Protein AF-I3PHN1-F1 (afdb_monomer_lite)

Foldseek 3Di:
DVVLVVVLVVLVVVLVVVVVVCVVQDPPPPVLLVVLSVVLSVLSNQLSVDPDVVSNLVSVLVSLVSVLVCQCPRPPDPCSNVVSVVVNVVVVVVSVVVVVVVVVVD

Secondary structure (DSSP, 8-state):
-HHHHHHHHHHHHHHHHHHHHHTTT--S-HHHHHHHHHHHHHHHHHHHH--SHHHHHHHHHHHHHHHHHHHHHH-SSTTHHHHHHHHHHHHHHHHHHHHHHHHHH-

Radius of gyration: 15.52 Å; chains: 1; bounding box: 40×18×42 Å

Structure (mmCIF, N/CA/C/O backbone):
data_AF-I3PHN1-F1
#
_entry.id   AF-I3PHN1-F1
#
loop_
_atom_site.group_PDB
_atom_site.id
_atom_site.type_symbol
_atom_site.label_atom_id
_atom_site.label_alt_id
_atom_site.label_comp_id
_atom_site.label_asym_id
_atom_site.label_entity_id
_atom_site.label_seq_id
_atom_site.pdbx_PDB_ins_code
_atom_site.Cartn_x
_atom_site.Cartn_y
_atom_site.Cartn_z
_atom_site.occupancy
_atom_site.B_iso_or_equiv
_atom_site.auth_seq_id
_atom_site.auth_comp_id
_atom_site.auth_asym_id
_atom_site.auth_atom_id
_atom_site.pdbx_PDB_model_num
ATOM 1 N N . ASP A 1 1 ? -2.206 -2.458 -19.164 1.00 70.75 1 ASP A N 1
ATOM 2 C CA . ASP A 1 1 ? -2.241 -3.765 -19.852 1.00 70.75 1 ASP A CA 1
ATOM 3 C C . ASP A 1 1 ? -3.347 -4.651 -19.316 1.00 70.75 1 ASP A C 1
ATOM 5 O O . ASP A 1 1 ? -3.812 -4.441 -18.202 1.00 70.75 1 ASP A O 1
ATOM 9 N N . GLY A 1 2 ? -3.798 -5.632 -20.105 1.00 83.12 2 GLY A N 1
ATOM 10 C CA . GLY A 1 2 ? -4.933 -6.489 -19.733 1.00 83.12 2 GLY A CA 1
ATOM 11 C C . GLY A 1 2 ? -4.757 -7.193 -18.383 1.00 83.12 2 GLY A C 1
ATOM 12 O O . GLY A 1 2 ? -5.725 -7.364 -17.655 1.00 83.12 2 GLY A O 1
ATOM 13 N N . ILE A 1 3 ? -3.518 -7.526 -18.007 1.00 87.44 3 ILE A N 1
ATOM 14 C CA . ILE A 1 3 ? -3.201 -8.197 -16.739 1.00 87.44 3 ILE A CA 1
ATOM 15 C C . ILE A 1 3 ? -3.357 -7.247 -15.542 1.00 87.44 3 ILE A C 1
ATOM 17 O O . ILE A 1 3 ? -3.957 -7.632 -14.541 1.00 87.44 3 ILE A O 1
ATOM 21 N N . SER A 1 4 ? -2.877 -6.001 -15.637 1.00 89.00 4 SER A N 1
ATOM 22 C CA . SER A 1 4 ? -2.984 -5.041 -14.529 1.00 89.00 4 SER A CA 1
ATOM 23 C C . SER A 1 4 ? -4.431 -4.646 -14.232 1.00 89.00 4 SER A C 1
ATOM 25 O O . SER A 1 4 ? -4.794 -4.474 -13.069 1.00 89.00 4 SER A O 1
ATOM 27 N N . LEU A 1 5 ? -5.286 -4.604 -15.258 1.00 89.81 5 LEU A N 1
ATOM 28 C CA . LEU A 1 5 ? -6.724 -4.360 -15.111 1.00 89.81 5 LEU A CA 1
ATOM 29 C C . LEU A 1 5 ? -7.412 -5.368 -14.180 1.00 89.81 5 LEU A C 1
ATOM 31 O O . LEU A 1 5 ? -8.219 -4.964 -13.342 1.00 89.81 5 LEU A O 1
ATOM 35 N N . PHE A 1 6 ? -7.080 -6.660 -14.283 1.00 92.81 6 PHE A N 1
ATOM 36 C CA . PHE A 1 6 ? -7.669 -7.682 -13.413 1.00 92.81 6 PHE A CA 1
ATOM 37 C C . PHE A 1 6 ? -7.284 -7.480 -11.946 1.00 92.81 6 PHE A C 1
ATOM 39 O O . PHE A 1 6 ? -8.138 -7.612 -11.071 1.00 92.81 6 PHE A O 1
ATOM 46 N N . PHE A 1 7 ? -6.029 -7.122 -11.668 1.00 91.44 7 PHE A N 1
ATOM 47 C CA . PHE A 1 7 ? -5.574 -6.868 -10.300 1.00 91.44 7 PHE A CA 1
ATOM 48 C C . PHE A 1 7 ? -6.193 -5.606 -9.707 1.00 91.44 7 PHE A C 1
ATOM 50 O O . PHE A 1 7 ? -6.640 -5.635 -8.564 1.00 91.44 7 PHE A O 1
ATOM 57 N N . ILE A 1 8 ? -6.306 -4.533 -10.491 1.00 92.62 8 ILE A N 1
ATOM 58 C CA . ILE A 1 8 ? -6.984 -3.304 -10.065 1.00 92.62 8 ILE A CA 1
ATOM 59 C C . ILE A 1 8 ? -8.438 -3.606 -9.687 1.00 92.62 8 ILE A C 1
ATOM 61 O O . ILE A 1 8 ? -8.872 -3.259 -8.589 1.00 92.62 8 ILE A O 1
ATOM 65 N N . LEU A 1 9 ? -9.172 -4.319 -10.544 1.00 93.62 9 LEU A N 1
ATOM 66 C CA . LEU A 1 9 ? -10.568 -4.681 -10.288 1.00 93.62 9 LEU A CA 1
ATOM 67 C C . LEU A 1 9 ? -10.710 -5.605 -9.069 1.00 93.62 9 LEU A C 1
ATOM 69 O O . LEU A 1 9 ? -11.623 -5.440 -8.265 1.00 93.62 9 LEU A O 1
ATOM 73 N N . LEU A 1 10 ? -9.775 -6.540 -8.888 1.00 93.38 10 LEU A N 1
ATOM 74 C CA . LEU A 1 10 ? -9.731 -7.395 -7.705 1.00 93.38 10 LEU A CA 1
ATOM 75 C C . LEU A 1 10 ? -9.509 -6.575 -6.426 1.00 93.38 10 LEU A C 1
ATOM 77 O O . LEU A 1 10 ? -10.203 -6.795 -5.435 1.00 93.38 10 LEU A O 1
ATOM 81 N N . THR A 1 11 ? -8.568 -5.625 -6.437 1.00 93.25 11 THR A N 1
ATOM 82 C CA . THR A 1 11 ? -8.288 -4.780 -5.267 1.00 93.25 11 THR A CA 1
ATOM 83 C C . THR A 1 11 ? -9.484 -3.912 -4.894 1.00 93.25 11 THR A C 1
ATOM 85 O O . THR A 1 11 ? -9.945 -3.990 -3.757 1.00 93.25 11 THR A O 1
ATOM 88 N N . THR A 1 12 ? -10.065 -3.178 -5.846 1.00 93.12 12 THR A N 1
ATOM 89 C CA . THR A 1 12 ? -11.227 -2.312 -5.584 1.00 93.12 12 THR A CA 1
ATOM 90 C C . THR A 1 12 ? -12.464 -3.096 -5.155 1.00 93.12 12 THR A C 1
ATOM 92 O O . THR A 1 12 ? -13.326 -2.551 -4.472 1.00 93.12 12 THR A O 1
ATOM 95 N N . PHE A 1 13 ? -12.563 -4.380 -5.510 1.00 94.69 13 PHE A N 1
ATOM 96 C CA . PHE A 1 13 ? -13.636 -5.254 -5.041 1.00 94.69 13 PHE A CA 1
ATOM 97 C C . PHE A 1 13 ? -13.382 -5.809 -3.631 1.00 94.69 13 PHE A C 1
ATOM 99 O O . PHE A 1 13 ? -14.295 -5.858 -2.809 1.00 94.69 13 PHE A O 1
ATOM 106 N N . LEU A 1 14 ? -12.147 -6.210 -3.314 1.00 93.50 14 LEU A N 1
ATOM 107 C CA . LEU A 1 14 ? -11.800 -6.787 -2.011 1.00 93.50 14 LEU A CA 1
ATOM 108 C C . LEU A 1 14 ? -11.808 -5.758 -0.876 1.00 93.50 14 LEU A C 1
ATOM 110 O O . LEU A 1 14 ? -12.240 -6.072 0.232 1.00 93.50 14 LEU A O 1
ATOM 114 N N . PHE A 1 15 ? -11.354 -4.531 -1.127 1.00 92.06 15 PHE A N 1
ATOM 115 C CA . PHE A 1 15 ? -11.286 -3.482 -0.107 1.00 92.06 15 PHE A CA 1
ATOM 116 C C . PHE A 1 15 ? -12.631 -3.152 0.573 1.00 92.06 15 PHE A C 1
ATOM 118 O O . PHE A 1 15 ? -12.683 -3.189 1.808 1.00 92.06 15 PHE A O 1
ATOM 125 N N . PRO A 1 16 ? -13.745 -2.913 -0.148 1.00 89.75 16 PRO A N 1
ATOM 126 C CA . PRO A 1 16 ? -15.045 -2.687 0.483 1.00 89.75 16 PRO A CA 1
ATOM 127 C C . PRO A 1 16 ? -15.547 -3.919 1.249 1.00 89.75 16 PRO A C 1
ATOM 129 O O . PRO A 1 16 ? -16.146 -3.770 2.313 1.00 89.75 16 PRO A O 1
ATOM 132 N N . ILE A 1 17 ? -15.252 -5.137 0.779 1.00 91.94 17 ILE A N 1
ATOM 133 C CA . ILE A 1 17 ? -15.598 -6.381 1.489 1.00 91.94 17 ILE A CA 1
ATOM 134 C C . ILE A 1 17 ? -14.845 -6.469 2.823 1.00 91.94 17 ILE A C 1
ATOM 136 O O . ILE A 1 17 ? -15.440 -6.777 3.859 1.00 91.94 17 ILE A O 1
ATOM 140 N N . CYS A 1 18 ? -13.551 -6.142 2.828 1.00 89.38 18 CYS A N 1
ATOM 141 C CA . CYS A 1 18 ? -12.739 -6.089 4.042 1.00 89.38 18 CYS A CA 1
ATOM 142 C C . CYS A 1 18 ? -13.259 -5.041 5.037 1.00 89.38 18 CYS A C 1
ATOM 144 O O . CYS A 1 18 ? -13.345 -5.319 6.235 1.00 89.38 18 CYS A O 1
ATOM 146 N N . ILE A 1 19 ? -13.653 -3.860 4.551 1.00 88.06 19 ILE A N 1
ATOM 147 C CA . ILE A 1 19 ? -14.261 -2.801 5.371 1.00 88.06 19 ILE A CA 1
ATOM 148 C C . ILE A 1 19 ? -15.559 -3.297 6.023 1.00 88.06 19 ILE A C 1
ATOM 150 O O . ILE A 1 19 ? -15.727 -3.145 7.234 1.00 88.06 19 ILE A O 1
ATOM 154 N N . LEU A 1 20 ? -16.438 -3.951 5.256 1.00 88.38 20 LEU A N 1
ATOM 155 C CA . LEU A 1 20 ? -17.699 -4.509 5.758 1.00 88.38 20 LEU A CA 1
ATOM 156 C C . LEU A 1 20 ? -17.470 -5.586 6.826 1.00 88.38 20 LEU A C 1
ATOM 158 O O . LEU A 1 20 ? -18.125 -5.573 7.868 1.00 88.38 20 LEU A O 1
ATOM 162 N N . SER A 1 21 ? -16.505 -6.485 6.615 1.00 87.19 21 SER A N 1
ATOM 163 C CA . SER A 1 21 ? -16.173 -7.536 7.585 1.00 87.19 21 SER A CA 1
ATOM 164 C C . SER A 1 21 ? -15.580 -6.987 8.889 1.00 87.19 21 SER A C 1
ATOM 166 O O . SER A 1 21 ? -15.695 -7.625 9.936 1.00 87.19 21 SER A O 1
ATOM 168 N N . SER A 1 22 ? -14.928 -5.826 8.839 1.00 83.25 22 SER A N 1
ATOM 169 C CA . SER A 1 22 ? -14.223 -5.232 9.979 1.00 83.25 22 SER A CA 1
ATOM 170 C C . SER A 1 22 ? -15.147 -4.496 10.964 1.00 83.25 22 SER A C 1
ATOM 172 O O . SER A 1 22 ? -14.753 -4.212 12.099 1.00 83.25 22 SER A O 1
ATOM 174 N N . TYR A 1 23 ? -16.403 -4.242 10.571 1.00 76.00 23 TYR A N 1
ATOM 175 C CA . TYR A 1 23 ? -17.371 -3.431 11.322 1.00 76.00 23 TYR A CA 1
ATOM 176 C C . TYR A 1 23 ? -17.540 -3.856 12.792 1.00 76.00 23 TYR A C 1
ATOM 178 O O . TYR A 1 23 ? -17.593 -3.013 13.683 1.00 76.00 23 TYR A O 1
ATOM 186 N N . ASN A 1 24 ? -17.558 -5.163 13.070 1.00 73.06 24 ASN A N 1
ATOM 187 C CA . ASN A 1 24 ? -17.738 -5.683 14.432 1.00 73.06 24 ASN A CA 1
ATOM 188 C C . ASN A 1 24 ? -16.435 -5.779 15.246 1.00 73.06 24 ASN A C 1
ATOM 190 O O . ASN A 1 24 ? -16.484 -5.897 16.475 1.00 73.06 24 ASN A O 1
ATOM 194 N N . TYR A 1 25 ? -15.277 -5.757 14.582 1.00 74.62 25 TYR A N 1
ATOM 195 C CA . TYR A 1 25 ? -13.980 -6.031 15.202 1.00 74.62 25 TYR A CA 1
ATOM 196 C C . TYR A 1 25 ? -13.303 -4.755 15.723 1.00 74.62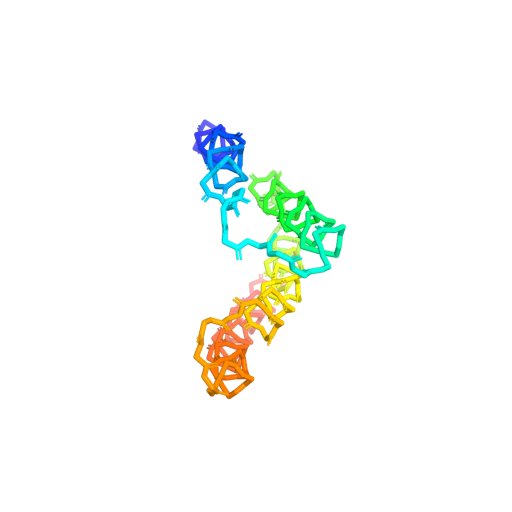 25 TYR A C 1
ATOM 198 O O . TYR A 1 25 ? -12.680 -4.762 16.787 1.00 74.62 25 TYR A O 1
ATOM 206 N N . ILE A 1 26 ? -13.459 -3.631 15.018 1.00 75.62 26 ILE A N 1
ATOM 207 C CA . ILE A 1 26 ? -12.734 -2.391 15.324 1.00 75.62 26 ILE A CA 1
ATOM 208 C C . ILE A 1 26 ? -13.585 -1.463 16.183 1.00 75.62 26 ILE A C 1
ATOM 210 O O . ILE A 1 26 ? -14.371 -0.659 15.692 1.00 75.62 26 ILE A O 1
ATOM 214 N N . LYS A 1 27 ? -13.392 -1.563 17.500 1.00 67.56 27 LYS A N 1
ATOM 215 C CA . LYS A 1 27 ? -14.123 -0.753 18.489 1.00 67.56 27 LYS A CA 1
ATOM 216 C C . LYS A 1 27 ? -13.383 0.514 18.929 1.00 67.56 27 LYS A C 1
ATOM 218 O O . LYS A 1 27 ? -14.013 1.448 19.412 1.00 67.56 27 LYS A O 1
ATOM 223 N N . PHE A 1 28 ? -12.065 0.574 18.736 1.00 70.75 28 PHE A N 1
ATOM 224 C CA . PHE A 1 28 ? -11.222 1.709 19.127 1.00 70.75 28 PHE A CA 1
ATOM 225 C C . PHE A 1 28 ? -10.565 2.352 17.903 1.00 70.75 28 PHE A C 1
ATOM 227 O O . PHE A 1 28 ? -10.064 1.651 17.031 1.00 70.75 28 PHE A O 1
ATOM 234 N N . ASN A 1 29 ? -10.553 3.690 17.843 1.00 78.81 29 ASN A N 1
ATOM 235 C CA . ASN A 1 29 ? -9.893 4.488 16.797 1.00 78.81 29 ASN A CA 1
ATOM 236 C C . ASN A 1 29 ? -10.259 4.112 15.345 1.00 78.81 29 ASN A C 1
ATOM 238 O O . ASN A 1 29 ? -9.397 4.068 14.467 1.00 78.81 29 ASN A O 1
ATOM 242 N N . PHE A 1 30 ? -11.554 3.922 15.070 1.00 81.62 30 PHE A N 1
ATOM 243 C CA . PHE A 1 30 ? -12.079 3.586 13.737 1.00 81.62 30 PHE A CA 1
ATOM 244 C C . PHE A 1 30 ? -11.590 4.534 12.627 1.00 81.62 30 PHE A C 1
ATOM 246 O O . PHE A 1 30 ? -11.227 4.078 11.548 1.00 81.62 30 PHE A O 1
ATOM 253 N N . LYS A 1 31 ? -11.499 5.846 12.897 1.00 85.19 31 LYS A N 1
ATOM 254 C CA . LYS A 1 31 ? -10.999 6.833 11.920 1.00 85.19 31 LYS A CA 1
ATOM 255 C C . LYS A 1 31 ? -9.574 6.520 11.466 1.00 85.19 31 LYS A C 1
ATOM 257 O O . LYS A 1 31 ? -9.289 6.568 10.276 1.00 85.19 31 LYS A O 1
ATOM 262 N N . PHE A 1 32 ? -8.694 6.176 12.406 1.00 87.56 32 PHE A N 1
ATOM 263 C CA . PHE A 1 32 ? -7.299 5.867 12.103 1.00 87.56 32 PHE A CA 1
ATOM 264 C C . PHE A 1 32 ? -7.176 4.582 11.280 1.00 87.56 32 PHE A C 1
ATOM 266 O O . PHE A 1 32 ? -6.373 4.532 10.352 1.00 87.56 32 PHE A O 1
ATOM 273 N N . PHE A 1 33 ? -7.998 3.567 11.5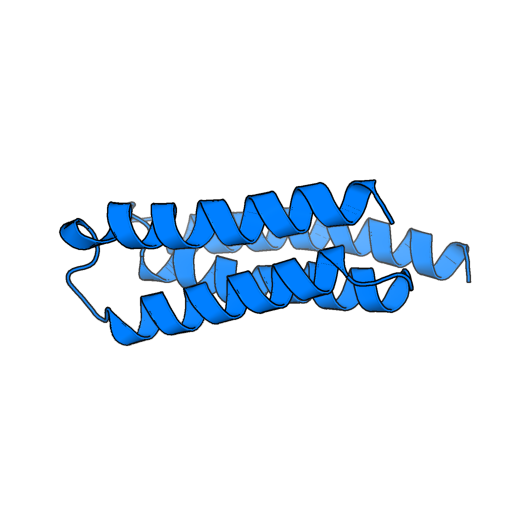69 1.00 89.00 33 PHE A N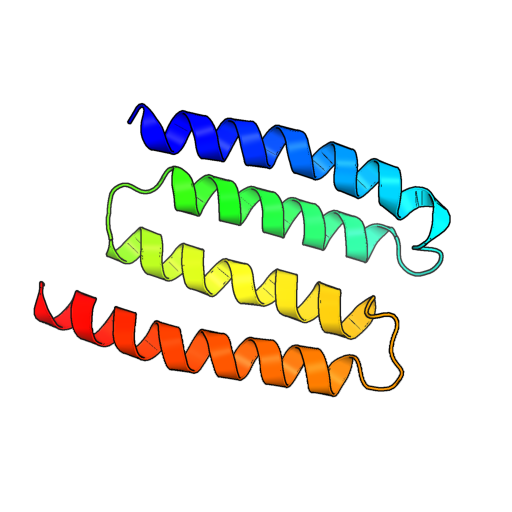 1
ATOM 274 C CA . PHE A 1 33 ? -8.033 2.350 10.760 1.00 89.00 33 PHE A CA 1
ATOM 275 C C . PHE A 1 33 ? -8.446 2.642 9.316 1.00 89.00 33 PHE A C 1
ATOM 277 O O . PHE A 1 33 ? -7.702 2.313 8.398 1.00 89.00 33 PHE A O 1
ATOM 284 N N . TYR A 1 34 ? -9.596 3.292 9.113 1.00 89.94 34 TYR A N 1
ATOM 285 C CA . TYR A 1 34 ? -10.130 3.521 7.769 1.00 89.94 34 TYR A CA 1
ATOM 286 C C . TYR A 1 34 ? -9.229 4.422 6.922 1.00 89.94 34 TYR A C 1
ATOM 288 O O . TYR A 1 34 ? -9.053 4.146 5.741 1.00 89.94 34 TYR A O 1
ATOM 296 N N . ILE A 1 35 ? -8.606 5.447 7.514 1.00 91.88 35 ILE A N 1
ATOM 297 C CA . ILE A 1 35 ? -7.649 6.302 6.795 1.00 91.88 35 ILE A CA 1
ATOM 298 C C . ILE A 1 35 ? -6.438 5.485 6.332 1.00 91.88 35 ILE A C 1
ATOM 300 O O . ILE A 1 35 ? -6.093 5.534 5.156 1.00 91.88 35 ILE A O 1
ATOM 304 N N . ASN A 1 36 ? -5.818 4.694 7.217 1.00 92.19 36 ASN A N 1
ATOM 305 C CA . ASN A 1 36 ? -4.686 3.848 6.821 1.00 92.19 36 ASN A CA 1
ATOM 306 C C . ASN A 1 36 ? -5.087 2.805 5.775 1.00 92.19 36 ASN A C 1
ATOM 308 O O . ASN A 1 36 ? -4.316 2.531 4.861 1.00 92.19 36 ASN A O 1
ATOM 312 N N . PHE A 1 37 ? -6.292 2.247 5.891 1.00 91.81 37 PHE A N 1
ATOM 313 C CA . PHE A 1 37 ? -6.802 1.261 4.948 1.00 91.81 37 PHE A CA 1
ATOM 314 C C . PHE A 1 37 ? -7.014 1.870 3.553 1.00 91.81 37 PHE A C 1
ATOM 316 O O . PHE A 1 37 ? -6.532 1.315 2.574 1.00 91.81 37 PHE A O 1
ATOM 323 N N . LEU A 1 38 ? -7.623 3.055 3.452 1.00 92.88 38 LEU A N 1
ATOM 324 C CA . LEU A 1 38 ? -7.800 3.762 2.174 1.00 92.88 38 LEU A CA 1
ATOM 325 C C . LEU A 1 38 ? -6.470 4.225 1.559 1.00 92.88 38 LEU A C 1
ATOM 327 O O . LEU A 1 38 ? -6.299 4.192 0.339 1.00 92.88 38 LEU A O 1
ATOM 331 N N . ILE A 1 39 ? -5.504 4.636 2.388 1.00 95.25 39 ILE A N 1
ATOM 332 C CA . ILE A 1 39 ? -4.147 4.955 1.920 1.00 95.25 39 ILE A CA 1
ATOM 333 C C . ILE A 1 39 ? -3.486 3.696 1.347 1.00 95.25 39 ILE A C 1
ATOM 335 O O . ILE A 1 39 ? -2.912 3.748 0.263 1.00 95.25 39 ILE A O 1
ATOM 339 N N . MET A 1 40 ? -3.602 2.558 2.039 1.00 94.56 40 MET A N 1
ATOM 340 C CA . MET A 1 40 ? -3.079 1.276 1.562 1.00 94.56 40 MET A CA 1
ATOM 341 C C . MET A 1 40 ? -3.708 0.868 0.222 1.00 94.56 40 MET A C 1
ATOM 343 O O . MET A 1 40 ? -2.981 0.457 -0.680 1.00 94.56 40 MET A O 1
ATOM 347 N N . GLU A 1 41 ? -5.029 1.025 0.072 1.00 94.94 41 GLU A N 1
ATOM 348 C CA . GLU A 1 41 ? -5.746 0.792 -1.192 1.00 94.94 41 GLU A CA 1
ATOM 349 C C . GLU A 1 41 ? -5.173 1.643 -2.321 1.00 94.94 41 GLU A C 1
ATOM 351 O O . GLU A 1 41 ? -4.818 1.131 -3.380 1.00 94.94 41 GLU A O 1
ATOM 356 N N . SER A 1 42 ? -5.031 2.943 -2.064 1.00 94.81 42 SER A N 1
ATOM 357 C CA . SER A 1 42 ? -4.546 3.906 -3.047 1.00 94.81 42 SER A CA 1
ATOM 358 C C . SER A 1 42 ? -3.148 3.527 -3.533 1.00 94.81 42 SER A C 1
ATOM 360 O O . SER A 1 42 ? -2.916 3.459 -4.734 1.00 94.81 42 SER A O 1
ATOM 362 N N . ILE A 1 43 ? -2.225 3.204 -2.622 1.00 96.06 43 ILE A N 1
ATOM 363 C CA . ILE A 1 43 ? -0.857 2.825 -3.002 1.00 96.06 43 ILE A CA 1
ATOM 364 C C . ILE A 1 43 ? -0.856 1.521 -3.811 1.00 96.06 43 ILE A C 1
ATOM 366 O O . ILE A 1 43 ? -0.162 1.445 -4.820 1.00 96.06 43 ILE A O 1
ATOM 370 N N . LEU A 1 44 ? -1.660 0.519 -3.436 1.00 95.00 44 LEU A N 1
ATOM 371 C CA . LEU A 1 44 ? -1.782 -0.725 -4.207 1.00 95.00 44 LEU A CA 1
ATOM 372 C C . LEU A 1 44 ? -2.286 -0.479 -5.636 1.00 95.00 44 LEU A C 1
ATOM 374 O O . LEU A 1 44 ? -1.761 -1.069 -6.581 1.00 95.00 44 LEU A O 1
ATOM 378 N N . LEU A 1 45 ? -3.252 0.425 -5.815 1.00 94.75 45 LEU A N 1
ATOM 379 C CA . LEU A 1 45 ? -3.711 0.830 -7.144 1.00 94.75 45 LEU A CA 1
ATOM 380 C C . LEU A 1 45 ? -2.593 1.495 -7.956 1.00 94.75 45 LEU A C 1
ATOM 382 O O . LEU A 1 45 ? -2.462 1.216 -9.150 1.00 94.75 45 LEU A O 1
ATOM 386 N N . LEU A 1 46 ? -1.757 2.324 -7.319 1.00 94.31 46 LEU A N 1
ATOM 387 C CA . LEU A 1 46 ? -0.582 2.911 -7.969 1.00 94.31 46 LEU A CA 1
ATOM 388 C C . LEU A 1 46 ? 0.441 1.837 -8.368 1.00 94.31 46 LEU A C 1
ATOM 390 O O . LEU A 1 46 ? 0.934 1.891 -9.492 1.00 94.31 46 LEU A O 1
ATOM 394 N N . VAL A 1 47 ? 0.705 0.832 -7.522 1.00 94.31 47 VAL A N 1
ATOM 395 C CA . VAL A 1 47 ? 1.621 -0.285 -7.839 1.00 94.31 47 VAL A CA 1
ATOM 396 C C . VAL A 1 47 ? 1.198 -0.998 -9.125 1.00 94.31 47 VAL A C 1
ATOM 398 O O . VAL A 1 47 ? 2.028 -1.204 -10.005 1.00 94.31 47 VAL A O 1
ATOM 401 N N . PHE A 1 48 ? -0.087 -1.333 -9.274 1.00 92.69 48 PHE A N 1
ATOM 402 C CA . PHE A 1 48 ? -0.581 -2.020 -10.476 1.00 92.69 48 PHE A CA 1
ATOM 403 C C . PHE A 1 48 ? -0.703 -1.115 -11.707 1.00 92.69 48 PHE A C 1
ATOM 405 O O . PHE A 1 48 ? -0.753 -1.615 -12.831 1.00 92.69 48 PHE A O 1
ATOM 412 N N . SER A 1 49 ? -0.761 0.202 -11.510 1.00 91.44 49 SER A N 1
ATOM 413 C CA . SER A 1 49 ? -0.851 1.178 -12.602 1.00 91.44 49 SER A CA 1
ATOM 414 C C . SER A 1 49 ? 0.520 1.609 -13.133 1.00 91.44 49 SER A C 1
ATOM 416 O O . SER A 1 49 ? 0.597 2.167 -14.227 1.00 91.44 49 SER A O 1
ATOM 418 N N . CYS A 1 50 ? 1.598 1.370 -12.382 1.00 91.94 50 CYS A N 1
ATOM 419 C CA . CYS A 1 50 ? 2.947 1.757 -12.779 1.00 91.94 50 CYS A CA 1
ATOM 420 C C . CYS A 1 50 ? 3.498 0.880 -13.902 1.00 91.94 50 CYS A C 1
ATOM 422 O O . CYS A 1 50 ? 3.439 -0.345 -13.839 1.00 91.94 50 CYS A O 1
ATOM 424 N N . LEU A 1 51 ? 4.084 1.536 -14.906 1.00 89.88 51 LEU A N 1
ATOM 425 C CA . LEU A 1 51 ? 4.800 0.890 -16.010 1.00 89.88 51 LEU A CA 1
ATOM 426 C C . LEU A 1 51 ? 6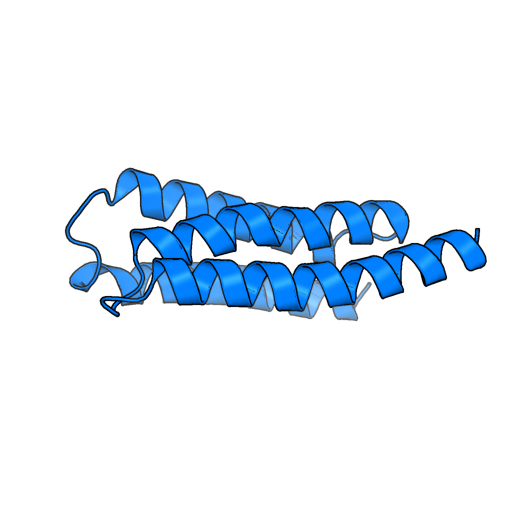.320 0.916 -15.791 1.00 89.88 51 LEU A C 1
ATOM 428 O O . LEU A 1 51 ? 7.018 -0.018 -16.174 1.00 89.88 51 LEU A O 1
ATOM 432 N N . ASP A 1 52 ? 6.827 1.960 -15.133 1.00 92.31 52 ASP A N 1
ATOM 433 C CA . ASP A 1 52 ? 8.248 2.118 -14.840 1.00 92.31 52 ASP A CA 1
ATOM 434 C C . ASP A 1 52 ? 8.660 1.326 -13.595 1.00 92.31 52 ASP A C 1
ATOM 436 O O . ASP A 1 52 ? 8.076 1.470 -12.517 1.00 92.31 52 ASP A O 1
ATOM 440 N N . ILE A 1 53 ? 9.732 0.542 -13.716 1.00 92.56 53 ILE A N 1
ATOM 441 C CA . ILE A 1 53 ? 10.176 -0.382 -12.662 1.00 92.56 53 ILE A CA 1
ATOM 442 C C . ILE A 1 53 ? 10.684 0.344 -11.399 1.00 92.56 53 ILE A C 1
ATOM 444 O O . ILE A 1 53 ? 10.556 -0.172 -10.289 1.00 92.56 53 ILE A O 1
ATOM 448 N N . VAL A 1 54 ? 11.219 1.564 -11.546 1.00 92.88 54 VAL A N 1
ATOM 449 C CA . VAL A 1 54 ? 11.668 2.392 -10.410 1.00 92.88 54 VAL A CA 1
ATOM 450 C C . VAL A 1 54 ? 10.467 2.898 -9.617 1.00 92.88 54 VAL A C 1
ATOM 452 O O . VAL A 1 54 ? 10.435 2.770 -8.395 1.00 92.88 54 VAL A O 1
ATOM 455 N N . PHE A 1 55 ? 9.449 3.429 -10.302 1.00 92.75 55 PHE A N 1
ATOM 456 C CA . PHE A 1 55 ? 8.213 3.858 -9.649 1.00 92.75 55 PHE A CA 1
ATOM 457 C C . PHE A 1 55 ? 7.484 2.673 -9.015 1.00 92.75 55 PHE A C 1
ATOM 459 O O . PHE A 1 55 ? 7.031 2.783 -7.877 1.00 92.75 55 PHE A O 1
ATOM 466 N N . PHE A 1 56 ? 7.460 1.519 -9.689 1.00 94.00 56 PHE A N 1
ATOM 467 C CA . PHE A 1 56 ? 6.956 0.273 -9.116 1.00 94.00 56 PHE A CA 1
ATOM 468 C C . PHE A 1 56 ? 7.640 -0.056 -7.782 1.00 94.00 56 PHE A C 1
ATOM 470 O O . PHE A 1 56 ? 6.944 -0.292 -6.798 1.00 94.00 56 PHE A O 1
ATOM 477 N N . TYR A 1 57 ? 8.976 -0.003 -7.713 1.00 94.50 57 TYR A N 1
ATOM 478 C CA . TYR A 1 57 ? 9.721 -0.246 -6.472 1.00 94.50 57 TYR A CA 1
ATOM 479 C C . TYR A 1 57 ? 9.336 0.734 -5.352 1.00 94.50 57 TYR A C 1
ATOM 481 O O . TYR A 1 57 ? 9.081 0.320 -4.222 1.00 94.50 57 TYR A O 1
ATOM 489 N N . VAL A 1 58 ? 9.248 2.032 -5.662 1.00 94.38 58 VAL A N 1
ATOM 490 C CA . VAL A 1 58 ? 8.902 3.068 -4.674 1.00 94.38 58 VAL A CA 1
ATOM 491 C C . VAL A 1 58 ? 7.502 2.846 -4.103 1.00 94.38 58 VAL A C 1
ATOM 493 O O . VAL A 1 58 ? 7.314 2.916 -2.885 1.00 94.38 58 VAL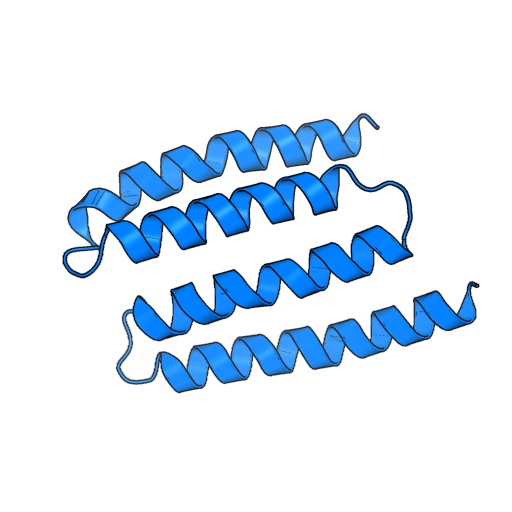 A O 1
ATOM 496 N N . PHE A 1 59 ? 6.512 2.553 -4.950 1.00 95.25 59 PHE A N 1
ATOM 497 C CA . PHE A 1 59 ? 5.159 2.276 -4.471 1.00 95.25 59 PHE A CA 1
ATOM 498 C C . PHE A 1 59 ? 5.072 0.938 -3.740 1.00 95.25 59 PHE A C 1
ATOM 500 O O . PHE A 1 59 ? 4.387 0.865 -2.724 1.00 95.25 59 PHE A O 1
ATOM 507 N N . PHE A 1 60 ? 5.802 -0.084 -4.193 1.00 94.06 60 PHE A N 1
ATOM 508 C CA . PHE A 1 60 ? 5.876 -1.384 -3.530 1.00 94.06 60 PHE A CA 1
ATOM 509 C C . PHE A 1 60 ? 6.368 -1.252 -2.081 1.00 94.06 60 PHE A C 1
ATOM 511 O O . PHE A 1 60 ? 5.707 -1.734 -1.162 1.00 94.06 60 PHE A O 1
ATOM 518 N N . GLU A 1 61 ? 7.457 -0.514 -1.859 1.00 95.00 61 GLU A N 1
ATOM 519 C CA . GLU A 1 61 ? 7.955 -0.203 -0.513 1.00 95.00 61 GLU A CA 1
ATOM 520 C C . GLU A 1 61 ? 6.973 0.653 0.295 1.00 95.00 61 GLU A C 1
ATOM 522 O O . GLU A 1 61 ? 6.760 0.428 1.487 1.00 95.00 61 GLU A O 1
ATOM 527 N N . SER A 1 62 ? 6.310 1.613 -0.353 1.00 94.94 62 SER A N 1
ATOM 528 C CA . SER A 1 62 ? 5.363 2.507 0.319 1.00 94.94 62 SER A CA 1
ATOM 529 C C . SER A 1 62 ? 4.160 1.765 0.920 1.00 94.94 62 SER A C 1
ATOM 531 O O . SER A 1 62 ? 3.635 2.207 1.943 1.00 94.94 62 SER A O 1
ATOM 533 N N . VAL A 1 63 ? 3.742 0.619 0.354 1.00 95.00 63 VAL A N 1
ATOM 534 C CA . VAL A 1 63 ? 2.658 -0.224 0.911 1.00 95.00 63 VAL A CA 1
ATOM 535 C C . VAL A 1 63 ? 3.020 -0.775 2.298 1.00 95.00 63 VAL A C 1
ATOM 537 O O . VAL A 1 63 ? 2.133 -0.972 3.136 1.00 95.00 63 VAL A O 1
ATOM 540 N N . LEU A 1 64 ? 4.310 -0.986 2.585 1.00 93.44 64 LEU A N 1
ATOM 541 C CA . LEU A 1 64 ? 4.757 -1.546 3.862 1.00 93.44 64 LEU A CA 1
ATOM 542 C C . LEU A 1 64 ? 4.449 -0.621 5.043 1.00 93.44 64 LEU A C 1
ATOM 544 O O . LEU A 1 64 ? 4.182 -1.115 6.139 1.00 93.44 64 LEU A O 1
ATOM 548 N N . ILE A 1 65 ? 4.426 0.701 4.836 1.00 92.62 65 ILE A N 1
ATOM 549 C CA . ILE A 1 65 ? 4.205 1.677 5.912 1.00 92.62 65 ILE A CA 1
ATOM 550 C C . ILE A 1 65 ? 2.767 1.580 6.467 1.00 92.62 65 ILE A C 1
ATOM 552 O O . ILE A 1 65 ? 2.626 1.310 7.666 1.00 92.62 65 ILE A O 1
ATOM 556 N N . PRO A 1 66 ? 1.685 1.720 5.664 1.00 92.19 66 PRO A N 1
ATOM 557 C CA . PRO A 1 66 ? 0.324 1.508 6.162 1.00 92.19 66 PRO A CA 1
ATOM 558 C C . PRO A 1 66 ? 0.115 0.107 6.734 1.00 92.19 66 PRO A C 1
ATOM 560 O O . PRO A 1 66 ? -0.534 -0.047 7.769 1.00 92.19 66 PRO A O 1
ATOM 563 N N . MET A 1 67 ? 0.686 -0.920 6.098 1.00 92.56 67 MET A N 1
ATOM 564 C CA . MET A 1 67 ? 0.518 -2.302 6.540 1.00 92.56 67 MET A CA 1
ATOM 565 C C . MET A 1 67 ? 1.153 -2.542 7.917 1.00 92.56 67 MET A C 1
ATOM 567 O O . MET A 1 67 ? 0.528 -3.147 8.792 1.00 92.56 67 MET A O 1
ATOM 571 N N . TYR A 1 68 ? 2.352 -2.003 8.149 1.00 91.31 68 TYR A N 1
ATOM 572 C CA . TYR A 1 68 ? 3.018 -2.031 9.449 1.00 91.31 68 TYR A CA 1
ATOM 573 C C . TYR A 1 68 ? 2.171 -1.355 10.539 1.00 91.31 68 TYR A C 1
ATOM 575 O O . TYR A 1 68 ? 1.995 -1.921 11.622 1.00 91.31 68 TYR A O 1
ATOM 583 N N . LEU A 1 69 ? 1.587 -0.186 10.244 1.00 91.50 69 LEU A N 1
ATOM 584 C CA . LEU A 1 69 ? 0.710 0.529 11.177 1.00 91.50 69 LEU A CA 1
ATOM 585 C C . LEU A 1 69 ? -0.550 -0.280 11.507 1.00 91.50 69 LEU A C 1
ATOM 587 O O . LEU A 1 69 ? -0.910 -0.416 12.678 1.00 91.50 69 LEU A O 1
ATOM 591 N N . ILE A 1 70 ? -1.207 -0.860 10.499 1.00 89.75 70 ILE A N 1
ATOM 592 C CA . ILE A 1 70 ? -2.424 -1.653 10.707 1.00 89.75 70 ILE A CA 1
ATOM 593 C C . ILE A 1 70 ? -2.125 -2.868 11.598 1.00 89.75 70 ILE A C 1
ATOM 595 O O . ILE A 1 70 ? -2.836 -3.099 12.578 1.00 89.75 70 ILE A O 1
ATOM 599 N N . LEU A 1 71 ? -1.047 -3.606 11.315 1.00 89.06 71 LEU A N 1
ATOM 600 C CA . LEU A 1 71 ? -0.650 -4.778 12.101 1.00 89.06 71 LEU A CA 1
ATOM 601 C C . LEU A 1 71 ? -0.262 -4.413 13.542 1.00 89.06 71 LEU A C 1
ATOM 603 O O . LEU A 1 71 ? -0.675 -5.099 14.479 1.00 89.06 71 LEU A O 1
ATOM 607 N N . GLY A 1 72 ? 0.491 -3.328 13.732 1.00 87.00 72 GLY A N 1
ATOM 608 C CA . GLY A 1 72 ? 0.954 -2.894 15.050 1.00 87.00 72 GLY A CA 1
ATOM 609 C C . GLY A 1 72 ? -0.181 -2.420 15.963 1.00 87.00 72 GLY A C 1
ATOM 610 O O . GLY A 1 72 ? -0.232 -2.789 17.138 1.00 87.00 72 GLY A O 1
ATOM 611 N N . PHE A 1 73 ? -1.131 -1.644 15.433 1.00 84.94 73 PHE A N 1
ATOM 612 C CA . PHE A 1 73 ? -2.231 -1.096 16.233 1.00 84.94 73 PHE A CA 1
ATOM 613 C C . PHE A 1 73 ? -3.400 -2.074 16.387 1.00 84.94 73 PHE A C 1
ATOM 615 O O . PHE A 1 73 ? -3.871 -2.283 17.511 1.00 84.94 73 PHE A O 1
ATOM 622 N N . PHE A 1 74 ? -3.835 -2.711 15.298 1.00 84.06 74 PHE A N 1
ATOM 623 C CA . PHE A 1 74 ? -5.067 -3.511 15.252 1.00 84.06 74 PHE A CA 1
ATOM 624 C C . PHE A 1 74 ? -4.831 -5.025 15.279 1.00 84.06 74 PHE A C 1
ATOM 626 O O . PHE A 1 74 ? -5.789 -5.794 15.228 1.00 84.06 74 PHE A O 1
ATOM 633 N N . GLY A 1 75 ? -3.581 -5.482 15.394 1.00 79.12 75 GLY A N 1
ATOM 634 C CA . GLY A 1 75 ? -3.284 -6.903 15.547 1.00 79.12 75 GLY A CA 1
ATOM 635 C C . GLY A 1 75 ? -3.939 -7.513 16.795 1.00 79.12 75 GLY A C 1
ATOM 636 O O . GLY A 1 75 ? -3.880 -6.946 17.884 1.00 79.12 75 GLY A O 1
ATOM 637 N N . SER A 1 76 ? -4.5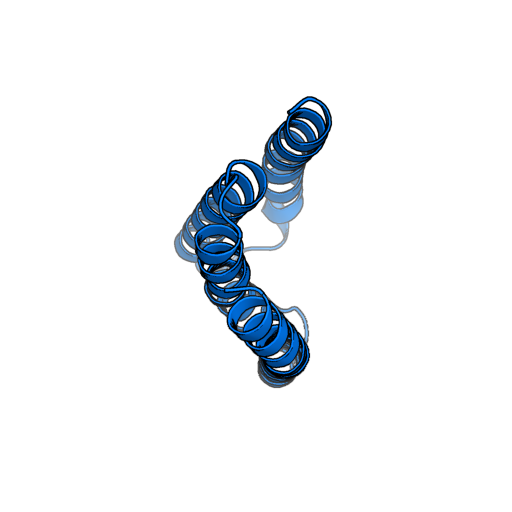30 -8.703 16.649 1.00 74.38 76 SER A N 1
ATOM 638 C CA . SER A 1 76 ? -5.265 -9.400 17.723 1.00 74.38 76 SER A CA 1
ATOM 639 C C . SER A 1 76 ? -4.389 -9.934 18.862 1.00 74.38 76 SER A C 1
ATOM 641 O O . SER A 1 76 ? -4.911 -10.321 19.904 1.00 74.38 76 SER A O 1
ATOM 643 N N . ARG A 1 77 ? -3.078 -10.077 18.637 1.00 74.94 77 ARG A N 1
ATOM 644 C CA . ARG A 1 77 ? -2.161 -10.781 19.546 1.00 74.94 77 ARG A CA 1
ATOM 645 C C . ARG A 1 77 ? -1.453 -9.794 20.472 1.00 74.94 77 ARG A C 1
ATOM 647 O O . ARG A 1 77 ? -1.023 -8.739 20.023 1.00 74.94 77 ARG A O 1
ATOM 654 N N . GLU A 1 78 ? -1.199 -10.208 21.712 1.00 73.56 78 GLU A N 1
ATOM 655 C CA . GLU A 1 78 ? -0.325 -9.513 22.683 1.00 73.56 78 GLU A CA 1
ATOM 656 C C . GLU A 1 78 ? 1.012 -9.075 22.049 1.00 73.56 78 GLU A C 1
ATOM 658 O O . GLU A 1 78 ? 1.512 -7.977 22.270 1.00 73.56 78 GLU A O 1
ATOM 663 N N . ARG A 1 79 ? 1.565 -9.923 21.170 1.00 79.38 79 ARG A N 1
ATOM 664 C CA . ARG A 1 79 ? 2.847 -9.714 20.476 1.00 79.38 79 ARG A CA 1
ATOM 665 C C . ARG A 1 79 ? 2.718 -9.051 19.098 1.00 79.38 79 ARG A C 1
ATOM 667 O O . ARG A 1 79 ? 3.605 -9.213 18.263 1.00 79.38 79 ARG A O 1
ATOM 674 N N . LYS A 1 80 ? 1.626 -8.333 18.825 1.00 82.38 80 LYS A N 1
ATOM 675 C CA . LYS A 1 80 ? 1.359 -7.685 17.523 1.00 82.38 80 LYS A CA 1
ATOM 676 C C . LYS A 1 80 ? 2.487 -6.771 17.040 1.00 82.38 80 LYS A C 1
ATOM 678 O O . LYS A 1 80 ? 2.797 -6.780 15.857 1.00 82.38 80 LYS A O 1
ATOM 683 N N . ILE A 1 81 ? 3.147 -6.072 17.964 1.00 83.69 81 ILE A N 1
ATOM 684 C CA . ILE A 1 81 ? 4.272 -5.177 17.666 1.00 83.69 81 ILE A CA 1
ATOM 685 C C . ILE A 1 81 ? 5.474 -5.978 17.144 1.00 83.69 81 ILE A C 1
ATOM 687 O O . ILE A 1 81 ? 6.065 -5.633 16.130 1.00 83.69 81 ILE A O 1
ATOM 691 N N . LEU A 1 82 ? 5.809 -7.102 17.784 1.00 86.12 82 LEU A N 1
ATOM 692 C CA . LEU A 1 82 ? 6.890 -7.970 17.304 1.00 86.12 82 LEU A CA 1
ATOM 693 C C . LEU A 1 82 ? 6.552 -8.567 15.934 1.00 86.12 82 LEU A C 1
ATOM 695 O O . LEU A 1 82 ? 7.409 -8.613 15.059 1.00 86.12 82 LEU A O 1
ATOM 699 N N . ALA A 1 83 ? 5.298 -8.974 15.725 1.00 87.81 83 ALA A N 1
ATOM 700 C CA . ALA A 1 83 ? 4.856 -9.499 14.438 1.00 87.81 83 ALA A CA 1
ATOM 701 C C . ALA A 1 83 ? 4.932 -8.447 13.317 1.00 87.81 83 ALA A C 1
ATOM 703 O O . ALA A 1 83 ? 5.365 -8.782 12.217 1.00 87.81 83 ALA A O 1
ATOM 704 N N . SER A 1 84 ? 4.566 -7.186 13.587 1.00 89.06 84 SER A N 1
ATOM 705 C CA . SER A 1 84 ? 4.675 -6.106 12.599 1.00 89.06 84 SER A CA 1
ATOM 706 C C . SER A 1 84 ? 6.134 -5.791 12.264 1.00 89.06 84 SER A C 1
ATOM 708 O O . SER A 1 84 ? 6.458 -5.630 11.090 1.00 89.06 84 SER A O 1
ATOM 710 N N . TYR A 1 85 ? 7.033 -5.785 13.255 1.00 88.88 85 TYR A N 1
ATOM 711 C CA . TYR A 1 85 ? 8.472 -5.628 13.014 1.00 88.88 85 TYR A CA 1
ATOM 712 C C . TYR A 1 85 ? 9.062 -6.776 12.196 1.00 88.88 85 TYR A C 1
ATOM 714 O O . TYR A 1 85 ? 9.808 -6.529 11.253 1.00 88.88 85 TYR A O 1
ATOM 722 N N . MET A 1 86 ? 8.719 -8.025 12.523 1.00 89.81 86 MET A N 1
ATOM 723 C CA . MET A 1 86 ? 9.187 -9.181 11.758 1.00 89.81 86 MET A CA 1
ATOM 724 C C . MET A 1 86 ? 8.682 -9.116 10.316 1.00 89.81 86 MET A C 1
ATOM 726 O O . MET A 1 86 ? 9.475 -9.276 9.396 1.00 89.81 86 MET A O 1
ATOM 730 N N . PHE A 1 87 ? 7.396 -8.814 10.108 1.00 90.62 87 PHE A N 1
ATOM 731 C CA . PHE A 1 87 ? 6.826 -8.621 8.774 1.00 90.62 87 PHE A CA 1
ATOM 732 C C . PHE A 1 87 ? 7.591 -7.561 7.968 1.00 90.62 87 PHE A C 1
ATOM 734 O O . PHE A 1 87 ? 7.982 -7.821 6.829 1.00 90.62 87 PHE A O 1
ATOM 741 N N . PHE A 1 88 ? 7.851 -6.400 8.575 1.00 92.19 88 PHE A N 1
ATOM 742 C CA . PHE A 1 88 ? 8.589 -5.319 7.929 1.00 92.19 88 PHE A CA 1
ATOM 743 C C . PHE A 1 88 ? 10.018 -5.740 7.568 1.00 92.19 88 PHE A C 1
ATOM 745 O O . PHE A 1 88 ? 10.436 -5.566 6.434 1.00 92.19 88 PHE A O 1
ATOM 752 N N . ILE A 1 89 ? 10.762 -6.362 8.488 1.00 92.25 89 ILE A N 1
ATOM 753 C CA . ILE A 1 89 ? 12.152 -6.766 8.225 1.00 92.25 89 ILE A CA 1
ATOM 754 C C . ILE A 1 89 ? 12.227 -7.850 7.145 1.00 92.25 89 ILE A C 1
ATOM 756 O O . ILE A 1 89 ? 13.075 -7.765 6.261 1.00 92.25 89 ILE A O 1
ATOM 760 N N . TYR A 1 90 ? 11.347 -8.857 7.177 1.00 91.88 90 TYR A N 1
ATOM 761 C CA . TYR A 1 90 ? 11.363 -9.922 6.169 1.00 91.88 90 TYR A CA 1
ATOM 762 C C . TYR A 1 90 ? 11.079 -9.394 4.760 1.00 91.88 90 TYR A C 1
ATOM 764 O O . TYR A 1 90 ? 11.706 -9.841 3.801 1.00 91.88 90 TYR A O 1
ATOM 772 N N . THR A 1 91 ? 10.157 -8.440 4.634 1.00 93.19 91 THR A N 1
ATOM 773 C CA . THR A 1 91 ? 9.805 -7.835 3.343 1.00 93.19 91 THR A CA 1
ATOM 774 C C . THR A 1 91 ? 10.861 -6.839 2.874 1.00 93.19 91 THR A C 1
ATOM 776 O O . THR A 1 91 ? 11.297 -6.934 1.731 1.00 93.19 91 THR A O 1
ATOM 779 N N . PHE A 1 92 ? 11.350 -5.978 3.768 1.00 93.38 92 PHE A N 1
ATOM 780 C CA . PHE A 1 92 ? 12.381 -4.982 3.474 1.00 93.38 92 PHE A CA 1
ATOM 781 C C . PHE A 1 92 ? 13.716 -5.614 3.057 1.00 93.38 92 PHE A C 1
ATOM 783 O O . PHE A 1 92 ? 14.369 -5.178 2.117 1.00 93.38 92 PHE A O 1
ATOM 790 N N . VAL A 1 93 ? 14.144 -6.691 3.723 1.00 94.50 93 VAL A N 1
ATOM 791 C CA . VAL A 1 93 ? 15.377 -7.388 3.320 1.00 94.50 93 VAL A CA 1
ATOM 792 C C . VAL A 1 93 ? 15.220 -8.012 1.931 1.00 94.50 93 VAL A C 1
ATOM 794 O O . VAL A 1 93 ? 16.143 -7.951 1.119 1.00 94.50 93 VAL A O 1
ATOM 797 N N . GLY A 1 94 ? 14.050 -8.586 1.637 1.00 91.75 94 GLY A N 1
ATOM 798 C CA . GLY A 1 94 ? 13.751 -9.133 0.315 1.00 91.75 94 GLY A CA 1
ATOM 799 C C . GLY A 1 94 ? 13.700 -8.062 -0.776 1.00 91.75 94 GLY A C 1
ATOM 800 O O . GLY A 1 94 ? 14.193 -8.285 -1.880 1.00 91.75 94 GLY A O 1
ATOM 801 N N . SER A 1 95 ? 13.156 -6.884 -0.479 1.00 92.75 95 SER A N 1
ATOM 802 C CA . SER A 1 95 ? 13.042 -5.799 -1.451 1.00 92.75 95 SER A CA 1
ATOM 803 C C . SER A 1 95 ? 14.378 -5.134 -1.767 1.00 92.75 95 SER A C 1
ATOM 805 O O . SER A 1 95 ? 14.613 -4.791 -2.922 1.00 92.75 95 SER A O 1
ATOM 807 N N . VAL A 1 96 ? 15.312 -5.046 -0.815 1.00 94.56 96 VAL A N 1
ATOM 808 C CA . VAL A 1 96 ? 16.673 -4.550 -1.089 1.00 94.56 96 VAL A CA 1
ATOM 809 C C . VAL A 1 96 ? 17.363 -5.382 -2.178 1.00 94.56 96 VAL A C 1
ATOM 811 O O . VAL A 1 96 ? 18.054 -4.826 -3.031 1.00 94.56 96 VAL A O 1
ATOM 814 N N . LEU A 1 97 ? 17.136 -6.701 -2.220 1.00 94.31 97 LEU A N 1
ATOM 815 C CA . LEU A 1 97 ? 17.633 -7.542 -3.316 1.00 94.31 97 LEU A CA 1
ATOM 816 C C . LEU A 1 97 ? 17.003 -7.160 -4.664 1.00 94.31 97 LEU A C 1
ATOM 818 O O . LEU A 1 97 ? 17.699 -7.125 -5.678 1.00 94.31 97 LEU A O 1
ATOM 822 N N . MET A 1 98 ? 15.709 -6.828 -4.678 1.00 93.69 98 MET A N 1
ATOM 823 C CA . MET A 1 98 ? 15.031 -6.315 -5.873 1.00 93.69 98 MET A CA 1
ATOM 824 C C . MET A 1 98 ? 15.624 -4.973 -6.319 1.00 93.69 98 MET A C 1
ATOM 826 O O . MET A 1 98 ? 15.861 -4.788 -7.509 1.00 93.69 98 MET A O 1
ATOM 830 N N . LEU A 1 99 ? 15.933 -4.065 -5.387 1.00 94.38 99 LEU A N 1
ATOM 831 C CA . LEU A 1 99 ? 16.591 -2.791 -5.692 1.00 94.38 99 LEU A CA 1
ATOM 832 C C . LEU A 1 99 ? 17.963 -3.000 -6.341 1.00 94.38 99 LEU A C 1
ATOM 834 O O . LEU A 1 99 ? 18.264 -2.351 -7.339 1.00 94.38 99 LEU A O 1
ATOM 838 N N . LEU A 1 100 ? 18.772 -3.928 -5.824 1.00 94.75 100 LEU A N 1
ATOM 839 C CA . LEU A 1 100 ? 20.063 -4.269 -6.432 1.00 94.75 100 LEU A CA 1
ATOM 840 C C . LEU A 1 100 ? 19.904 -4.780 -7.870 1.00 94.75 100 LEU A C 1
ATOM 842 O O . LEU A 1 100 ? 20.678 -4.391 -8.740 1.00 94.75 100 LEU A O 1
ATOM 846 N N . ALA A 1 101 ? 18.890 -5.607 -8.137 1.00 93.81 101 ALA A N 1
ATOM 847 C CA . ALA A 1 101 ? 18.601 -6.082 -9.489 1.00 93.81 101 ALA A CA 1
ATOM 848 C C . ALA A 1 101 ? 18.150 -4.945 -10.420 1.00 93.81 101 ALA A C 1
ATOM 850 O O . ALA A 1 101 ? 18.584 -4.886 -11.566 1.00 93.81 101 ALA A O 1
ATOM 851 N N . ILE A 1 102 ? 17.325 -4.018 -9.924 1.00 93.38 102 ILE A N 1
ATOM 852 C CA . ILE A 1 102 ? 16.895 -2.839 -10.684 1.00 93.38 102 ILE A CA 1
ATOM 853 C C . ILE A 1 102 ? 18.108 -1.970 -11.037 1.00 93.38 102 ILE A C 1
ATOM 855 O O . ILE A 1 102 ? 18.288 -1.640 -12.203 1.00 93.38 102 ILE A O 1
ATOM 859 N N . LEU A 1 103 ? 18.977 -1.671 -10.067 1.00 93.56 103 LEU A N 1
ATOM 860 C CA . LEU A 1 103 ? 20.211 -0.905 -10.289 1.00 93.56 103 LEU A CA 1
ATOM 861 C C . LEU A 1 103 ? 21.189 -1.583 -11.254 1.00 93.56 103 LEU A C 1
ATOM 863 O O . LEU A 1 103 ? 22.002 -0.896 -11.851 1.00 93.56 103 LEU A O 1
ATOM 867 N N . PHE A 1 104 ? 21.148 -2.910 -11.373 1.00 93.81 104 PHE A N 1
ATOM 868 C CA . PHE A 1 104 ? 21.984 -3.648 -12.319 1.00 93.81 104 PHE A CA 1
ATOM 869 C C . PHE A 1 104 ? 21.458 -3.581 -13.761 1.00 93.81 104 PHE A C 1
ATOM 871 O O . PHE A 1 104 ? 22.237 -3.694 -14.703 1.00 93.81 104 PHE A O 1
ATOM 878 N N . ILE A 1 105 ? 20.139 -3.461 -13.935 1.00 92.06 105 ILE A N 1
ATOM 879 C CA . ILE A 1 105 ? 19.493 -3.391 -15.255 1.00 92.06 105 ILE A CA 1
ATOM 880 C C . ILE A 1 105 ? 19.577 -1.975 -15.847 1.00 92.06 105 ILE A C 1
ATOM 882 O O . ILE A 1 105 ? 19.587 -1.839 -17.072 1.00 92.06 105 ILE A O 1
ATOM 886 N N . PHE A 1 106 ? 19.609 -0.947 -14.995 1.00 85.38 106 PHE A N 1
ATOM 887 C CA . PHE A 1 106 ? 19.806 0.452 -15.388 1.00 85.38 106 PHE A CA 1
ATOM 888 C C . PHE A 1 106 ? 21.279 0.798 -15.614 1.00 85.38 106 PHE A C 1
ATOM 890 O O . PHE A 1 106 ? 21.530 1.611 -16.532 1.00 85.38 106 PHE A O 1
#

Sequence (106 aa):
DGISLFFILLTTFLFPICILSSYNYIKFNFKFFYINFLIMESILLLVFSCLDIVFFYVFFESVLIPMYLILGFFGSRERKILASYMFFIYTFVGSVLMLLAILFIF

pLDDT: mean 89.32, std 6.48, range [67.56, 96.06]